Protein AF-A0A8S4FH29-F1 (afdb_monomer)

InterPro domains:
  IPR039841 Integrator complex subunit 14 [PTHR13532] (28-150)
  IPR046471 Integrator complex subunit 14, C-terminal [PF20504] (46-147)

Foldseek 3Di:
DDDDDDDDDDPPDDPDPDPDDDPDDPDPPPDDDDDDDPVNDPQDQPPPDVVSLVVLLVQLVVLLLVPPVNLVVNLVSLLSNLLNCLVVVNLVVLLVSLVVLVVSLVPDPPPDDPLSNQQSPLSSVLSVPCVRSNDNPHGDDGPPPPPPDPPDDD

Radius of gyration: 23.31 Å; Cα contacts (8 Å, |Δi|>4): 100; chains: 1; bounding box: 52×69×66 Å

Mean predicted aligned error: 13.72 Å

Structure (mmCIF, N/CA/C/O backbone):
data_AF-A0A8S4FH29-F1
#
_entry.id   AF-A0A8S4FH29-F1
#
loop_
_atom_site.group_PDB
_atom_site.id
_atom_site.type_symbol
_atom_site.label_atom_id
_atom_site.label_alt_id
_atom_site.label_comp_id
_atom_site.label_asym_id
_atom_site.label_entity_id
_atom_site.label_seq_id
_atom_site.pdbx_PDB_ins_code
_atom_site.Cartn_x
_atom_site.Cartn_y
_atom_site.Cartn_z
_atom_site.occupancy
_atom_site.B_iso_or_equiv
_atom_site.auth_seq_id
_atom_site.auth_comp_id
_atom_site.auth_asym_id
_atom_site.auth_atom_id
_atom_site.pdbx_PDB_model_num
ATOM 1 N N . MET A 1 1 ? 23.437 -31.360 -34.893 1.00 37.12 1 MET A N 1
ATOM 2 C CA . MET A 1 1 ? 24.401 -30.268 -35.132 1.00 37.12 1 MET A CA 1
ATOM 3 C C . MET A 1 1 ? 23.909 -29.049 -34.384 1.00 37.12 1 MET A C 1
ATOM 5 O O . MET A 1 1 ? 22.809 -28.583 -34.635 1.00 37.12 1 MET A O 1
ATOM 9 N N . VAL A 1 2 ? 24.690 -28.645 -33.392 1.00 40.31 2 VAL A N 1
ATOM 10 C CA . VAL A 1 2 ? 24.521 -27.420 -32.612 1.00 40.31 2 VAL A CA 1
ATOM 11 C C . VAL A 1 2 ? 24.747 -26.200 -33.507 1.00 40.31 2 VAL A C 1
ATOM 13 O O . VAL A 1 2 ? 25.685 -26.218 -34.300 1.00 40.31 2 VAL A O 1
ATOM 16 N N . ASN A 1 3 ? 23.960 -25.133 -33.339 1.00 32.44 3 ASN A N 1
ATOM 17 C CA . ASN A 1 3 ? 24.578 -23.815 -33.251 1.00 32.44 3 ASN A CA 1
ATOM 18 C C . ASN A 1 3 ? 23.764 -22.807 -32.428 1.00 32.44 3 ASN A C 1
ATOM 20 O O . ASN A 1 3 ? 22.538 -22.760 -32.458 1.00 32.44 3 ASN A O 1
ATOM 24 N N . THR A 1 4 ? 24.551 -22.043 -31.688 1.00 42.09 4 THR A N 1
ATOM 25 C CA . THR A 1 4 ? 24.318 -21.036 -30.659 1.00 42.09 4 THR A CA 1
ATOM 26 C C . THR A 1 4 ? 23.991 -19.659 -31.246 1.00 42.09 4 THR A C 1
ATOM 28 O O . THR A 1 4 ? 24.496 -19.331 -32.314 1.00 42.09 4 THR A O 1
ATOM 31 N N . ALA A 1 5 ? 23.238 -18.845 -30.491 1.00 41.78 5 ALA A N 1
ATOM 32 C CA . ALA A 1 5 ? 23.439 -17.404 -30.203 1.00 41.78 5 ALA A CA 1
ATOM 33 C C . ALA A 1 5 ? 22.058 -16.751 -29.977 1.00 41.78 5 ALA A C 1
ATOM 35 O O . ALA A 1 5 ? 21.191 -16.817 -30.835 1.00 41.78 5 ALA A O 1
ATOM 36 N N . GLY A 1 6 ? 21.725 -16.170 -28.824 1.00 37.09 6 GLY A N 1
ATOM 37 C CA . GLY A 1 6 ? 22.535 -15.205 -28.081 1.00 37.09 6 GLY A CA 1
ATOM 38 C C . GLY A 1 6 ? 22.183 -13.777 -28.515 1.00 37.09 6 GLY A C 1
ATOM 39 O O . GLY A 1 6 ? 23.064 -13.035 -28.930 1.00 37.09 6 GLY A O 1
ATOM 40 N N . GLY A 1 7 ? 20.895 -13.411 -28.488 1.00 35.19 7 GLY A N 1
ATOM 41 C CA . GLY A 1 7 ? 20.414 -12.068 -28.827 1.00 35.19 7 GLY A CA 1
ATOM 42 C C . GLY A 1 7 ? 20.673 -11.082 -27.690 1.00 35.19 7 GLY A C 1
ATOM 43 O O . GLY A 1 7 ? 19.822 -10.880 -26.826 1.00 35.19 7 GLY A O 1
ATOM 44 N N . LEU A 1 8 ? 21.873 -10.508 -27.683 1.00 44.25 8 LEU A N 1
ATOM 45 C CA . LEU A 1 8 ? 22.267 -9.378 -26.852 1.00 44.25 8 LEU A CA 1
ATOM 46 C C . LEU A 1 8 ? 21.476 -8.140 -27.302 1.00 44.25 8 LEU A C 1
ATOM 48 O O . LEU A 1 8 ? 21.576 -7.719 -28.452 1.00 44.25 8 LEU A O 1
ATOM 52 N N . VAL A 1 9 ? 20.671 -7.572 -26.405 1.00 46.47 9 VAL A N 1
ATOM 53 C CA . VAL A 1 9 ? 19.973 -6.302 -26.639 1.00 46.47 9 VAL A CA 1
ATOM 54 C C . VAL A 1 9 ? 21.027 -5.197 -26.705 1.00 46.47 9 VAL A C 1
ATOM 56 O O . VAL A 1 9 ? 21.672 -4.874 -25.708 1.00 46.47 9 VAL A O 1
ATOM 59 N N . ASP A 1 10 ? 21.250 -4.678 -27.908 1.00 36.97 10 ASP A N 1
ATOM 60 C CA . ASP A 1 10 ? 22.217 -3.629 -28.203 1.00 36.97 10 ASP A CA 1
ATOM 61 C C . ASP A 1 10 ? 21.692 -2.282 -27.671 1.00 36.97 10 ASP A C 1
ATOM 63 O O . ASP A 1 10 ? 20.727 -1.710 -28.178 1.00 36.97 10 ASP A O 1
ATOM 67 N N . CYS A 1 11 ? 22.314 -1.783 -26.601 1.00 45.38 11 CYS A N 1
ATOM 68 C CA . CYS A 1 11 ? 22.055 -0.467 -26.018 1.00 45.38 11 CYS A CA 1
ATOM 69 C C . CYS A 1 11 ? 22.762 0.664 -26.793 1.00 45.38 11 CYS A C 1
ATOM 71 O O . CYS A 1 11 ? 23.285 1.590 -26.169 1.00 45.38 11 CYS A O 1
ATOM 73 N N . ARG A 1 12 ? 22.798 0.645 -28.132 1.00 42.28 12 ARG A N 1
ATOM 74 C CA . ARG A 1 12 ? 23.185 1.823 -28.932 1.00 42.28 12 ARG A CA 1
ATOM 75 C C . ARG A 1 12 ? 22.084 2.880 -28.889 1.00 42.28 12 ARG A C 1
ATOM 77 O O . ARG A 1 12 ? 21.386 3.155 -29.861 1.00 42.28 12 ARG A O 1
ATOM 84 N N . ARG A 1 13 ? 21.953 3.511 -27.724 1.00 45.22 13 ARG A N 1
ATOM 85 C CA . ARG A 1 13 ? 21.312 4.813 -27.586 1.00 45.22 13 ARG A CA 1
ATOM 86 C C . ARG A 1 13 ? 22.252 5.834 -28.224 1.00 45.22 13 ARG A C 1
ATOM 88 O O . ARG A 1 13 ? 23.406 5.946 -27.818 1.00 45.22 13 ARG A O 1
ATOM 95 N N . SER A 1 14 ? 21.755 6.503 -29.259 1.00 42.44 14 SER A N 1
ATOM 96 C CA . SER A 1 14 ? 22.404 7.632 -29.928 1.00 42.44 14 SER A CA 1
ATOM 97 C C . SER A 1 14 ? 23.030 8.597 -28.907 1.00 42.44 14 SER A C 1
ATOM 99 O O . SER A 1 14 ? 22.399 8.844 -27.875 1.00 42.44 14 SER A O 1
ATOM 101 N N . PRO A 1 15 ? 24.228 9.154 -29.151 1.00 46.38 15 PRO A N 1
ATOM 102 C CA . PRO A 1 15 ? 24.750 10.220 -28.311 1.00 46.38 15 PRO A CA 1
ATOM 103 C C . PRO A 1 15 ? 23.876 11.465 -28.508 1.00 46.38 15 PRO A C 1
ATOM 105 O O . PRO A 1 15 ? 23.876 12.067 -29.580 1.00 46.38 15 PRO A O 1
ATOM 108 N N . ASP A 1 16 ? 23.104 11.828 -27.482 1.00 54.81 16 ASP A N 1
ATOM 109 C CA . ASP A 1 16 ? 22.451 13.134 -27.404 1.00 54.81 16 ASP A CA 1
ATOM 110 C C . ASP A 1 16 ? 23.514 14.240 -27.580 1.00 54.81 16 ASP A C 1
ATOM 112 O O . ASP A 1 16 ? 24.581 14.166 -26.954 1.00 54.81 16 ASP A O 1
ATOM 116 N N . PRO A 1 17 ? 23.273 15.263 -28.419 1.00 49.50 17 PRO A N 1
ATOM 117 C CA . PRO A 1 17 ? 24.184 16.390 -28.535 1.00 49.50 17 PRO A CA 1
ATOM 118 C C . PRO A 1 17 ? 24.261 17.113 -27.187 1.00 49.50 17 PRO A C 1
ATOM 120 O O . PRO A 1 17 ? 23.245 17.429 -26.567 1.00 49.50 17 PRO A O 1
ATOM 123 N N . LEU A 1 18 ? 25.493 17.339 -26.726 1.00 54.69 18 LEU A N 1
ATOM 124 C CA . LEU A 1 18 ? 25.803 18.046 -25.484 1.00 54.69 18 LEU A CA 1
ATOM 125 C C . LEU A 1 18 ? 24.996 19.355 -25.379 1.00 54.69 18 LEU A C 1
ATOM 127 O O . LEU A 1 18 ? 24.857 20.057 -26.384 1.00 54.69 18 LEU A O 1
ATOM 131 N N . PRO A 1 19 ? 24.510 19.729 -24.182 1.00 54.69 19 PRO A N 1
ATOM 132 C CA . PRO A 1 19 ? 23.850 21.010 -23.986 1.00 54.69 19 PRO A CA 1
ATOM 133 C C . PRO A 1 19 ? 24.839 22.138 -24.306 1.00 54.69 19 PRO A C 1
ATOM 135 O O . PRO A 1 19 ? 25.832 22.342 -23.608 1.00 54.69 19 PRO A O 1
ATOM 138 N N . GLN A 1 20 ? 24.567 22.836 -25.407 1.00 48.03 20 GLN A N 1
ATOM 139 C CA . GLN A 1 20 ? 25.284 24.015 -25.870 1.00 48.03 20 GLN A CA 1
ATOM 140 C C . GLN A 1 20 ? 25.206 25.092 -24.776 1.00 48.03 20 GLN A C 1
ATOM 142 O O . GLN A 1 20 ? 24.137 25.637 -24.504 1.00 48.03 20 GLN A O 1
ATOM 147 N N . LEU A 1 21 ? 26.330 25.358 -24.106 1.00 48.56 21 LEU A N 1
ATOM 148 C CA . LEU A 1 21 ? 26.450 26.440 -23.131 1.00 48.56 21 LEU A CA 1
ATOM 149 C C . LEU A 1 21 ? 26.284 27.775 -23.871 1.00 48.56 21 LEU A C 1
ATOM 151 O O . LEU A 1 21 ? 27.116 28.135 -24.703 1.00 48.56 21 LEU A O 1
ATOM 155 N N . GLY A 1 22 ? 25.184 28.478 -23.595 1.00 49.69 22 GLY A N 1
ATOM 156 C CA . GLY A 1 22 ? 24.958 29.843 -24.069 1.00 49.69 22 GLY A CA 1
ATOM 157 C C . GLY A 1 22 ? 25.981 30.830 -23.484 1.00 49.69 22 GLY A C 1
ATOM 158 O O . GLY A 1 22 ? 26.612 30.531 -22.466 1.00 49.69 22 GLY A O 1
ATOM 159 N N . PRO A 1 23 ? 26.177 31.999 -24.121 1.00 50.41 23 PRO A N 1
ATOM 160 C CA . PRO A 1 23 ? 27.176 32.976 -23.701 1.00 50.41 23 PRO A CA 1
ATOM 161 C C . PRO A 1 23 ? 26.884 33.495 -22.288 1.00 50.41 23 PRO A C 1
ATOM 163 O O . PRO A 1 23 ? 25.730 33.681 -21.906 1.00 50.41 23 PRO A O 1
ATOM 166 N N . ALA A 1 24 ? 27.961 33.704 -21.527 1.00 47.88 24 ALA A N 1
ATOM 167 C CA . ALA A 1 24 ? 27.970 34.071 -20.116 1.00 47.88 24 ALA A CA 1
ATOM 168 C C . ALA A 1 24 ? 27.041 35.258 -19.805 1.00 47.88 24 ALA A C 1
ATOM 170 O O . ALA A 1 24 ? 27.370 36.416 -20.062 1.00 47.88 24 ALA A O 1
ATOM 171 N N . GLY A 1 25 ? 25.877 34.953 -19.232 1.00 48.31 25 GLY A N 1
ATOM 172 C CA . GLY A 1 25 ? 24.997 35.940 -18.628 1.00 48.31 25 GLY A CA 1
ATOM 173 C C . GLY A 1 25 ? 25.576 36.419 -17.299 1.00 48.31 25 GLY A C 1
ATOM 174 O O . GLY A 1 25 ? 26.040 35.627 -16.482 1.00 48.31 25 GLY A O 1
ATOM 175 N N . THR A 1 26 ? 25.534 37.728 -17.084 1.00 48.25 26 THR A N 1
ATOM 176 C CA . THR A 1 26 ? 25.857 38.431 -15.836 1.00 48.25 26 THR A CA 1
ATOM 177 C C . THR A 1 26 ? 24.809 38.142 -14.752 1.00 48.25 26 THR A C 1
ATOM 179 O O . THR A 1 26 ? 24.054 39.026 -14.348 1.00 48.25 26 THR A O 1
ATOM 182 N N . GLY A 1 27 ? 24.721 36.890 -14.313 1.00 52.75 27 GLY A N 1
ATOM 183 C CA . GLY A 1 27 ? 23.919 36.453 -13.177 1.00 52.75 27 GLY A CA 1
ATOM 184 C C . GLY A 1 27 ? 24.843 35.929 -12.088 1.00 52.75 27 GLY A C 1
ATOM 185 O O . GLY A 1 27 ? 25.804 35.218 -12.366 1.00 52.75 27 GLY A O 1
ATOM 186 N N . THR A 1 28 ? 24.584 36.305 -10.844 1.00 54.06 28 THR A N 1
ATOM 187 C CA . THR A 1 28 ? 25.227 35.766 -9.643 1.00 54.06 28 THR A CA 1
ATOM 188 C C . THR A 1 28 ? 24.892 34.278 -9.473 1.00 54.06 28 THR A C 1
ATOM 190 O O . THR A 1 28 ? 24.093 33.888 -8.623 1.00 54.06 28 THR A O 1
ATOM 193 N N . GLU A 1 29 ? 25.515 33.425 -10.284 1.00 56.22 29 GLU A N 1
ATOM 194 C CA . GLU A 1 29 ? 25.443 31.968 -10.177 1.00 56.22 29 GLU A CA 1
ATOM 195 C C . GLU A 1 29 ? 26.202 31.529 -8.913 1.00 56.22 29 GLU A C 1
ATOM 197 O O . GLU A 1 29 ? 27.408 31.274 -8.917 1.00 56.22 29 GLU A O 1
ATOM 202 N N . THR A 1 30 ? 25.493 31.512 -7.782 1.00 66.12 30 THR A N 1
ATOM 203 C CA . THR A 1 30 ? 26.026 31.059 -6.492 1.00 66.12 30 THR A CA 1
ATOM 204 C C . THR A 1 30 ? 26.225 29.548 -6.537 1.00 66.12 30 THR A C 1
ATOM 206 O O . THR A 1 30 ? 25.275 28.767 -6.467 1.00 66.12 30 THR A O 1
ATOM 209 N N . PHE A 1 31 ? 27.480 29.128 -6.663 1.00 65.56 31 PHE A N 1
ATOM 210 C CA . PHE A 1 31 ? 27.868 27.725 -6.613 1.00 65.56 31 PHE A CA 1
ATOM 211 C C . PHE A 1 31 ? 27.581 27.094 -5.239 1.00 65.56 31 PHE A C 1
ATOM 213 O O . PHE A 1 31 ? 27.709 27.765 -4.213 1.00 65.56 31 PHE A O 1
ATOM 220 N N . PRO A 1 32 ? 27.268 25.782 -5.196 1.00 76.94 32 PRO A N 1
ATOM 221 C CA . PRO A 1 32 ? 27.230 24.848 -6.327 1.00 76.94 32 PRO A CA 1
ATOM 222 C C . PRO A 1 32 ? 25.843 24.701 -6.985 1.00 76.94 32 PRO A C 1
ATOM 224 O O . PRO A 1 32 ? 24.828 24.512 -6.310 1.00 76.94 32 PRO A O 1
ATOM 227 N N . VAL A 1 33 ? 25.830 24.675 -8.325 1.00 73.56 33 VAL A N 1
ATOM 228 C CA . VAL A 1 33 ? 24.651 24.368 -9.155 1.00 73.56 33 VAL A CA 1
ATOM 229 C C . VAL A 1 33 ? 24.172 22.940 -8.861 1.00 73.56 33 VAL A C 1
ATOM 231 O O . VAL A 1 33 ? 24.894 21.961 -9.070 1.00 73.56 33 VAL A O 1
ATOM 234 N N . ARG A 1 34 ? 22.947 22.798 -8.342 1.00 74.44 34 ARG A N 1
ATOM 235 C CA . ARG A 1 34 ? 22.380 21.495 -7.959 1.00 74.44 34 ARG A CA 1
ATOM 236 C C . ARG A 1 34 ? 21.949 20.707 -9.199 1.00 74.44 34 ARG A C 1
ATOM 238 O O . ARG A 1 34 ? 20.947 21.033 -9.824 1.00 74.44 34 ARG A O 1
ATOM 245 N N . ALA A 1 35 ? 22.665 19.629 -9.515 1.00 75.00 35 ALA A N 1
ATOM 246 C CA . ALA A 1 35 ? 22.239 18.664 -10.528 1.00 75.00 35 ALA A CA 1
ATOM 247 C C . ALA A 1 35 ? 21.175 17.696 -9.972 1.00 75.00 35 ALA A C 1
ATOM 249 O O . ALA A 1 35 ? 21.340 17.133 -8.884 1.00 75.00 35 ALA A O 1
ATOM 250 N N . THR A 1 36 ? 20.113 17.445 -10.744 1.00 70.25 36 THR A N 1
ATOM 251 C CA . THR A 1 36 ? 19.131 16.388 -10.448 1.00 70.25 36 THR A CA 1
ATOM 252 C C . THR A 1 36 ? 19.785 15.022 -10.627 1.00 70.25 36 THR A C 1
ATOM 254 O O . THR A 1 36 ? 20.284 14.696 -11.702 1.00 70.25 36 THR A O 1
ATOM 257 N N . ARG A 1 37 ? 19.793 14.211 -9.565 1.00 76.56 37 ARG A N 1
ATOM 258 C CA . ARG A 1 37 ? 20.324 12.841 -9.580 1.00 76.56 37 ARG A CA 1
ATOM 259 C C . ARG A 1 37 ? 19.273 11.885 -9.039 1.00 76.56 37 ARG A C 1
ATOM 261 O O . ARG A 1 37 ? 18.489 12.262 -8.171 1.00 76.56 37 ARG A O 1
ATOM 268 N N . SER A 1 38 ? 19.304 10.630 -9.475 1.00 66.25 38 SER A N 1
ATOM 269 C CA . SER A 1 38 ? 18.355 9.605 -9.017 1.00 66.25 38 SER A CA 1
ATOM 270 C C . SER A 1 38 ? 18.419 9.344 -7.506 1.00 66.25 38 SER A C 1
ATOM 272 O O . SER A 1 38 ? 17.408 8.985 -6.918 1.00 66.25 38 SER A O 1
ATOM 274 N N . TYR A 1 39 ? 19.569 9.574 -6.860 1.00 61.78 39 TYR A N 1
ATOM 275 C CA . TYR A 1 39 ? 19.697 9.504 -5.396 1.00 61.78 39 TYR A CA 1
ATOM 276 C C . TYR A 1 39 ? 19.164 10.757 -4.676 1.00 61.78 39 TYR A C 1
ATOM 278 O O . TYR A 1 39 ? 18.849 10.695 -3.492 1.00 61.78 39 TYR A O 1
ATOM 286 N N . SER A 1 40 ? 19.055 11.888 -5.380 1.00 65.19 40 SER A N 1
ATOM 287 C CA . SER A 1 40 ? 18.475 13.142 -4.879 1.00 65.19 40 SER A CA 1
ATOM 288 C C . SER A 1 40 ? 16.954 13.179 -5.067 1.00 65.19 40 SER A C 1
ATOM 290 O O . SER A 1 40 ? 16.255 13.931 -4.393 1.00 65.19 40 SER A O 1
ATOM 292 N N . GLY A 1 41 ? 16.437 12.381 -6.008 1.00 60.34 41 GLY A N 1
ATOM 293 C CA . GLY A 1 41 ? 15.019 12.261 -6.320 1.00 60.34 41 GLY A CA 1
ATOM 294 C C . GLY A 1 41 ? 14.348 11.187 -5.470 1.00 60.34 41 GLY A C 1
ATOM 295 O O . GLY A 1 41 ? 14.348 10.014 -5.830 1.00 60.34 41 GLY A O 1
ATOM 296 N N . GLY A 1 42 ? 13.710 11.584 -4.368 1.00 56.28 42 GLY A N 1
ATOM 297 C CA . GLY A 1 42 ? 13.002 10.690 -3.435 1.00 56.28 42 GLY A CA 1
ATOM 298 C C . GLY A 1 42 ? 11.725 10.014 -3.971 1.00 56.28 42 GLY A C 1
ATOM 299 O O . GLY A 1 42 ? 10.823 9.720 -3.189 1.00 56.28 42 GLY A O 1
ATOM 300 N N . GLY A 1 43 ? 11.607 9.798 -5.285 1.00 62.03 43 GLY A N 1
ATOM 301 C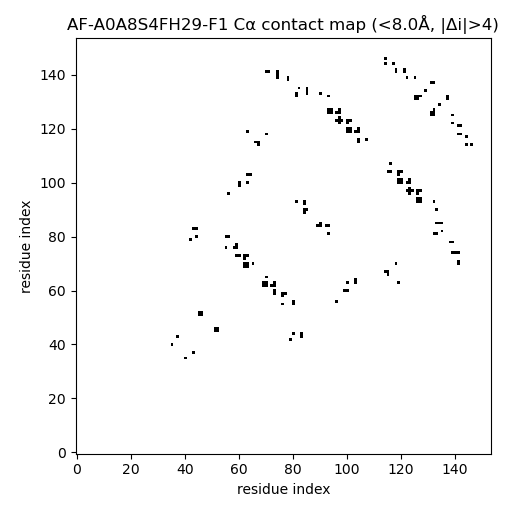 CA . GLY A 1 43 ? 10.365 9.385 -5.951 1.00 62.03 43 GLY A CA 1
ATOM 302 C C . GLY A 1 43 ? 10.422 8.081 -6.752 1.00 62.03 43 GLY A C 1
ATOM 303 O O . GLY A 1 43 ? 9.370 7.584 -7.137 1.00 62.03 43 GLY A O 1
ATOM 304 N N . GLY A 1 44 ? 11.605 7.511 -7.002 1.00 64.81 44 GLY A N 1
ATOM 305 C CA . GLY A 1 44 ? 11.734 6.274 -7.781 1.00 64.81 44 GLY A CA 1
ATOM 306 C C . GLY A 1 44 ? 11.424 5.017 -6.962 1.00 64.81 44 GLY A C 1
ATOM 307 O O . GLY A 1 44 ? 11.817 4.913 -5.798 1.00 64.81 44 GLY A O 1
ATOM 308 N N . ALA A 1 45 ? 10.740 4.050 -7.570 1.00 74.75 45 ALA A N 1
ATOM 309 C CA . ALA A 1 45 ? 10.599 2.695 -7.046 1.00 74.75 45 ALA 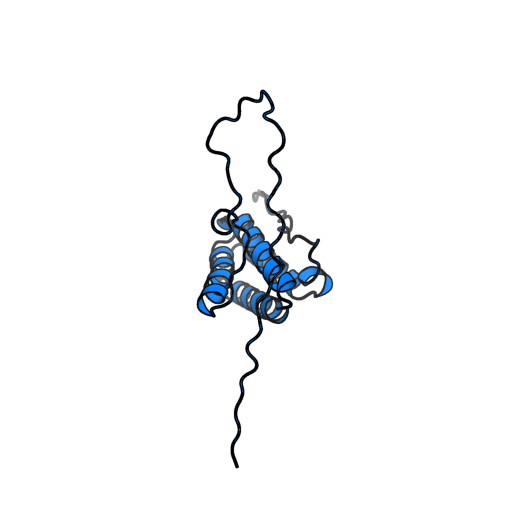A CA 1
ATOM 310 C C . ALA A 1 45 ? 11.529 1.760 -7.826 1.00 74.75 45 ALA A C 1
ATOM 312 O O . ALA A 1 45 ? 11.313 1.499 -9.006 1.00 74.75 45 ALA A O 1
ATOM 313 N N . ALA A 1 46 ? 12.590 1.278 -7.180 1.00 83.69 46 ALA A N 1
ATOM 314 C CA . ALA A 1 46 ? 13.544 0.348 -7.780 1.00 83.69 46 ALA A CA 1
ATOM 315 C C . ALA A 1 46 ? 13.223 -1.090 -7.343 1.00 83.69 46 ALA A C 1
ATOM 317 O O . ALA A 1 46 ? 13.919 -1.675 -6.516 1.00 83.69 46 ALA A O 1
ATOM 318 N N . TRP A 1 47 ? 12.145 -1.664 -7.880 1.00 92.12 47 TRP A N 1
ATOM 319 C CA . TRP A 1 47 ? 11.676 -3.016 -7.536 1.00 92.12 47 TRP A CA 1
ATOM 320 C C . TRP A 1 47 ? 12.329 -4.121 -8.379 1.00 92.12 47 TRP A C 1
ATOM 322 O O . TRP A 1 47 ? 11.722 -5.150 -8.651 1.00 92.12 47 TRP A O 1
ATOM 332 N N . SER A 1 48 ? 13.589 -3.931 -8.780 1.00 89.00 48 SER A N 1
ATOM 333 C CA . SER A 1 48 ? 14.355 -4.949 -9.514 1.00 89.00 48 SER A CA 1
ATOM 334 C C . SER A 1 48 ? 14.734 -6.153 -8.648 1.00 89.00 48 SER A C 1
ATOM 336 O O . SER A 1 48 ? 15.058 -7.214 -9.174 1.00 89.00 48 SER A O 1
ATOM 338 N N . ARG A 1 49 ? 14.701 -6.003 -7.316 1.00 91.69 49 ARG A N 1
ATOM 339 C CA . ARG A 1 49 ? 14.934 -7.084 -6.352 1.00 91.69 49 ARG A CA 1
ATOM 340 C C . ARG A 1 49 ? 13.710 -7.282 -5.453 1.00 91.69 49 ARG A C 1
ATOM 342 O O . ARG A 1 49 ? 13.174 -6.280 -4.970 1.00 91.69 49 ARG A O 1
ATOM 349 N N . PRO A 1 50 ? 13.346 -8.533 -5.104 1.00 92.19 50 PRO A N 1
ATOM 350 C CA . PRO A 1 50 ? 12.204 -8.814 -4.227 1.00 92.19 50 PRO A CA 1
ATOM 351 C C . PRO A 1 50 ? 12.259 -8.063 -2.891 1.00 92.19 50 PRO A C 1
ATOM 353 O O . PRO A 1 50 ? 11.255 -7.535 -2.426 1.00 92.19 50 PRO A O 1
ATOM 356 N N . HIS A 1 51 ? 13.450 -7.943 -2.296 1.00 92.31 51 HIS A N 1
ATOM 357 C CA . HIS A 1 51 ? 13.623 -7.260 -1.014 1.00 92.31 51 HIS A CA 1
ATOM 358 C C . HIS A 1 51 ? 13.231 -5.773 -1.056 1.00 92.31 51 HIS A C 1
ATOM 360 O O . HIS A 1 51 ? 12.680 -5.263 -0.085 1.00 92.31 51 HIS A O 1
ATOM 366 N N . ALA A 1 52 ? 13.465 -5.081 -2.176 1.00 92.56 52 ALA A N 1
ATOM 367 C CA . ALA A 1 52 ? 13.116 -3.666 -2.314 1.00 92.56 52 ALA A CA 1
ATOM 368 C C . ALA A 1 52 ? 11.594 -3.463 -2.344 1.00 92.56 52 ALA A C 1
ATOM 370 O O . ALA A 1 52 ? 11.072 -2.584 -1.659 1.00 92.56 52 ALA A O 1
ATOM 371 N N . LEU A 1 53 ? 10.883 -4.323 -3.079 1.00 94.19 53 LEU A N 1
ATOM 372 C CA . LEU A 1 53 ? 9.421 -4.339 -3.095 1.00 94.19 53 LEU A CA 1
ATOM 373 C C . LEU A 1 53 ? 8.857 -4.631 -1.699 1.00 94.19 53 LEU A C 1
ATOM 375 O O . LEU A 1 53 ? 7.992 -3.906 -1.208 1.00 94.19 53 LEU A O 1
ATOM 379 N N . LEU A 1 54 ? 9.381 -5.667 -1.037 1.00 94.69 54 LEU A N 1
ATOM 380 C CA . LEU A 1 54 ? 8.961 -6.028 0.315 1.00 94.69 54 LEU A CA 1
ATOM 381 C C . LEU A 1 54 ? 9.203 -4.882 1.301 1.00 94.69 54 LEU A C 1
ATOM 383 O O . LEU A 1 54 ? 8.342 -4.617 2.132 1.00 94.69 54 LEU A O 1
ATOM 387 N N . ALA A 1 55 ? 10.323 -4.164 1.203 1.00 94.88 55 ALA A N 1
ATOM 388 C CA . ALA A 1 55 ? 10.613 -3.029 2.074 1.00 94.88 55 ALA A CA 1
ATOM 389 C C . ALA A 1 55 ? 9.573 -1.901 1.944 1.00 94.88 55 ALA A C 1
ATOM 391 O O . ALA A 1 55 ? 9.150 -1.358 2.971 1.00 94.88 55 ALA A O 1
ATOM 392 N N . ASP A 1 56 ? 9.139 -1.590 0.718 1.00 94.69 56 ASP A N 1
ATOM 393 C CA . ASP A 1 56 ? 8.110 -0.582 0.435 1.00 94.69 56 ASP A CA 1
ATOM 394 C C . ASP A 1 56 ? 6.724 -1.026 0.938 1.00 94.69 56 ASP A C 1
ATOM 396 O O . ASP A 1 56 ? 6.060 -0.271 1.653 1.00 94.69 56 ASP A O 1
ATOM 400 N N . VAL A 1 57 ? 6.309 -2.271 0.667 1.00 96.12 57 VAL A N 1
ATOM 401 C CA . VAL A 1 57 ? 5.045 -2.832 1.191 1.00 96.12 57 VAL A CA 1
ATOM 402 C C . VAL A 1 57 ? 5.044 -2.830 2.719 1.00 96.12 57 VAL A C 1
ATOM 404 O O . VAL A 1 57 ? 4.100 -2.369 3.360 1.00 96.12 57 VAL A O 1
ATOM 407 N N . GLN A 1 58 ? 6.139 -3.282 3.329 1.00 95.44 58 GLN A N 1
ATOM 408 C CA . GLN A 1 58 ? 6.285 -3.286 4.780 1.00 95.44 58 GLN A CA 1
ATOM 409 C C . GLN A 1 58 ? 6.280 -1.872 5.359 1.00 95.44 58 GLN A C 1
ATOM 411 O O . GLN A 1 58 ? 5.832 -1.673 6.483 1.00 95.44 58 GLN A O 1
ATOM 416 N N . LYS A 1 59 ? 6.746 -0.862 4.619 1.00 95.25 59 LYS A N 1
ATOM 417 C CA . LYS A 1 59 ? 6.679 0.534 5.064 1.00 95.25 59 LYS A CA 1
ATOM 418 C C . LYS A 1 59 ? 5.236 1.016 5.184 1.00 95.25 59 LYS A C 1
ATOM 420 O O . LYS A 1 59 ? 4.902 1.622 6.199 1.00 95.25 59 LYS A O 1
ATOM 425 N N . VAL A 1 60 ? 4.385 0.679 4.216 1.00 96.00 60 VAL A N 1
ATOM 426 C CA . VAL A 1 60 ? 2.939 0.942 4.277 1.00 96.00 60 VAL A CA 1
ATOM 427 C C . VAL A 1 60 ? 2.318 0.240 5.489 1.00 96.00 60 VAL A C 1
ATOM 429 O O . VAL A 1 60 ? 1.700 0.900 6.323 1.00 96.00 60 VAL A O 1
ATOM 432 N N . LEU A 1 61 ? 2.560 -1.065 5.657 1.00 94.94 61 LEU A N 1
ATOM 433 C CA . LEU A 1 61 ? 1.980 -1.844 6.762 1.00 94.94 61 LEU A CA 1
ATOM 434 C C . LEU A 1 61 ? 2.474 -1.388 8.146 1.00 94.94 61 LEU A C 1
ATOM 436 O O . LEU A 1 61 ? 1.708 -1.342 9.105 1.00 94.94 61 LEU A O 1
ATOM 440 N N . ARG A 1 62 ? 3.735 -0.956 8.265 1.00 94.06 62 ARG A N 1
ATOM 441 C CA . ARG A 1 62 ? 4.256 -0.361 9.507 1.00 94.06 62 ARG A CA 1
ATOM 442 C C . ARG A 1 62 ? 3.518 0.917 9.897 1.00 94.06 62 ARG A C 1
ATOM 444 O O . ARG A 1 62 ? 3.370 1.175 11.089 1.00 94.06 62 ARG A O 1
ATOM 451 N N . HIS A 1 63 ? 3.105 1.734 8.928 1.00 93.81 63 HIS A N 1
ATOM 452 C CA . HIS A 1 63 ? 2.317 2.936 9.202 1.00 93.81 63 HIS A CA 1
ATOM 453 C C . HIS A 1 63 ? 0.853 2.607 9.502 1.00 93.81 63 HIS A C 1
ATOM 455 O O . HIS A 1 63 ? 0.288 3.231 10.394 1.00 93.81 63 HIS A O 1
ATOM 461 N N . ALA A 1 64 ? 0.287 1.593 8.842 1.00 92.62 64 ALA A N 1
ATOM 462 C CA . ALA A 1 64 ? -1.057 1.082 9.114 1.00 92.62 64 ALA A CA 1
ATOM 463 C C . ALA A 1 64 ? -1.232 0.658 10.585 1.00 92.62 64 ALA A C 1
ATOM 465 O O . ALA A 1 64 ? -2.210 1.024 11.226 1.00 92.62 64 ALA A O 1
ATOM 466 N N . ARG A 1 65 ? -0.229 -0.013 11.163 1.00 89.62 65 ARG A N 1
ATOM 467 C CA . ARG A 1 65 ? -0.236 -0.439 12.578 1.00 89.62 65 ARG A CA 1
ATOM 468 C C . ARG A 1 65 ? -0.077 0.691 13.596 1.00 89.62 65 ARG A C 1
ATOM 470 O O . ARG A 1 65 ? -0.246 0.462 14.785 1.00 89.62 65 ARG A O 1
ATOM 477 N N . LYS A 1 66 ? 0.309 1.889 13.149 1.00 87.50 66 LYS A N 1
ATOM 478 C CA . LYS A 1 66 ? 0.539 3.074 13.995 1.00 87.50 66 LYS A CA 1
ATOM 479 C C . LYS A 1 66 ? -0.550 4.131 13.803 1.00 87.50 66 LYS A C 1
ATOM 481 O O . LYS A 1 66 ? -0.295 5.319 13.992 1.00 87.50 66 LYS A O 1
ATOM 486 N N . LEU A 1 67 ? -1.726 3.730 13.333 1.00 84.56 67 LEU A N 1
ATOM 487 C CA . LEU A 1 67 ? -2.889 4.608 13.286 1.00 84.56 67 LEU A CA 1
ATOM 488 C C . LEU A 1 67 ? -3.447 4.809 14.706 1.00 84.56 67 LEU A C 1
ATOM 490 O O . LEU A 1 67 ? -3.432 3.858 15.489 1.00 84.56 67 LEU A O 1
ATOM 494 N N . PRO A 1 68 ? -3.951 6.010 15.043 1.00 81.94 68 PRO A N 1
ATOM 495 C CA . PRO A 1 68 ? -4.131 7.187 14.177 1.00 81.94 68 PRO A CA 1
ATOM 496 C C . PRO A 1 68 ? -2.888 8.096 14.022 1.00 81.94 68 PRO A C 1
ATOM 498 O O . PRO A 1 68 ? -2.867 8.953 13.140 1.00 81.94 68 PRO A O 1
ATOM 501 N N . ASP A 1 69 ? -1.811 7.898 14.790 1.00 84.44 69 ASP A N 1
ATOM 502 C CA . ASP A 1 69 ? -0.647 8.811 14.822 1.00 84.44 69 ASP A CA 1
ATOM 503 C C . ASP A 1 69 ? 0.037 9.016 13.460 1.00 84.44 69 ASP A C 1
ATOM 505 O O . ASP A 1 69 ? 0.658 10.049 13.183 1.00 84.44 69 ASP A O 1
ATOM 509 N N . LYS A 1 70 ? -0.002 7.988 12.605 1.00 88.81 70 LYS A N 1
ATOM 510 C CA . LYS A 1 70 ? 0.700 7.960 11.315 1.00 88.81 70 LYS A CA 1
ATOM 511 C C . LYS A 1 70 ? -0.222 7.966 10.098 1.00 88.81 70 LYS A C 1
ATOM 513 O O . LYS A 1 70 ? 0.271 7.694 9.004 1.00 88.81 70 LYS A O 1
ATOM 518 N N . THR A 1 71 ? -1.483 8.385 10.232 1.00 89.88 71 THR A N 1
ATOM 519 C CA . THR A 1 71 ? -2.425 8.554 9.105 1.00 89.88 71 THR A CA 1
ATOM 520 C C . THR A 1 71 ? -1.809 9.274 7.894 1.00 89.88 71 THR A C 1
ATOM 522 O O . THR A 1 71 ? -1.770 8.680 6.815 1.00 89.88 71 THR A O 1
ATOM 525 N N . PRO A 1 72 ? -1.207 10.478 8.010 1.00 91.31 72 PRO A N 1
ATOM 526 C CA . PRO A 1 72 ? -0.641 11.162 6.840 1.00 91.31 72 PRO A CA 1
ATOM 527 C C . PRO A 1 72 ? 0.536 10.405 6.203 1.00 91.31 72 PRO A C 1
ATOM 529 O O . PRO A 1 72 ? 0.743 10.474 4.991 1.00 91.31 72 PRO A O 1
ATOM 532 N N . HIS A 1 73 ? 1.301 9.651 6.998 1.00 92.75 73 HIS A N 1
ATOM 533 C CA . HIS A 1 73 ? 2.430 8.863 6.498 1.00 92.75 73 HIS A CA 1
ATOM 534 C C . HIS A 1 73 ? 1.950 7.618 5.751 1.00 92.75 73 HIS A C 1
ATOM 536 O O . HIS A 1 73 ? 2.510 7.294 4.706 1.00 92.75 73 HIS A O 1
ATOM 542 N N . LEU A 1 74 ? 0.891 6.965 6.245 1.00 93.75 74 LEU A N 1
ATOM 543 C CA . LEU A 1 74 ? 0.252 5.843 5.564 1.00 93.75 74 LEU A CA 1
ATOM 544 C C . LEU A 1 74 ? -0.182 6.253 4.156 1.00 93.75 74 LEU A C 1
ATOM 546 O O . LEU A 1 74 ? 0.276 5.651 3.190 1.00 93.75 74 LEU A O 1
ATOM 550 N N . TYR A 1 75 ? -0.991 7.309 4.025 1.00 94.25 75 TYR A N 1
ATOM 551 C CA . TYR A 1 75 ? -1.483 7.754 2.717 1.00 94.25 75 TYR A CA 1
ATOM 552 C C . TYR A 1 75 ? -0.354 8.232 1.805 1.00 94.25 75 TYR A C 1
ATOM 554 O O . TYR A 1 75 ? -0.377 7.949 0.608 1.00 94.25 75 TYR A O 1
ATOM 562 N N . LYS A 1 76 ? 0.672 8.904 2.337 1.00 93.62 76 LYS A N 1
ATOM 563 C CA . LYS A 1 76 ? 1.839 9.308 1.542 1.00 93.62 76 LYS A CA 1
ATOM 564 C C . LYS A 1 76 ? 2.561 8.103 0.933 1.00 93.62 76 LYS A C 1
ATOM 566 O O . LYS A 1 76 ? 2.813 8.087 -0.272 1.00 93.62 76 LYS A O 1
ATOM 571 N N . GLU A 1 77 ? 2.880 7.095 1.741 1.00 94.81 77 GLU A N 1
ATOM 572 C CA . GLU A 1 77 ? 3.578 5.894 1.267 1.00 94.81 77 GLU A CA 1
ATOM 573 C C . GLU A 1 77 ? 2.680 5.015 0.389 1.00 94.81 77 GLU A C 1
ATOM 575 O O . GLU A 1 77 ? 3.149 4.482 -0.614 1.00 94.81 77 GLU A O 1
ATOM 580 N N . LEU A 1 78 ? 1.383 4.936 0.695 1.00 95.00 78 LEU A N 1
ATOM 581 C CA . LEU A 1 78 ? 0.392 4.224 -0.108 1.00 95.00 78 LEU A CA 1
ATOM 582 C C . LEU A 1 78 ? 0.264 4.832 -1.508 1.00 95.00 78 LEU A C 1
ATOM 584 O O . LEU A 1 78 ? 0.332 4.112 -2.498 1.00 95.00 78 LEU A O 1
ATOM 588 N N . ASN A 1 79 ? 0.146 6.159 -1.615 1.00 94.88 79 ASN A N 1
ATOM 589 C CA . ASN A 1 79 ? 0.100 6.851 -2.905 1.00 94.88 79 ASN A CA 1
ATOM 590 C C . ASN A 1 79 ? 1.420 6.716 -3.677 1.00 94.88 79 ASN A C 1
ATOM 592 O O . ASN A 1 79 ? 1.395 6.557 -4.899 1.00 94.88 79 ASN A O 1
ATOM 596 N N . ARG A 1 80 ? 2.573 6.747 -2.990 1.00 93.75 80 ARG A N 1
ATOM 597 C CA . ARG A 1 80 ? 3.880 6.493 -3.618 1.00 93.75 80 ARG A CA 1
ATOM 598 C C . ARG A 1 80 ? 3.935 5.083 -4.210 1.00 93.75 80 ARG A C 1
ATOM 600 O O . ARG A 1 80 ? 4.281 4.939 -5.381 1.00 93.75 80 ARG A O 1
ATOM 607 N N . LEU A 1 81 ? 3.561 4.071 -3.426 1.00 94.81 81 LEU A N 1
ATOM 608 C CA . LEU A 1 81 ? 3.503 2.677 -3.867 1.00 94.81 81 LEU A CA 1
ATOM 609 C C . LEU A 1 81 ? 2.516 2.510 -5.029 1.00 94.81 81 LEU A C 1
ATOM 611 O O . LEU A 1 81 ? 2.854 1.869 -6.020 1.00 94.81 81 LEU A O 1
ATOM 615 N N . ARG A 1 82 ? 1.343 3.152 -4.962 1.00 95.38 82 ARG A N 1
ATOM 616 C CA . ARG A 1 82 ? 0.327 3.114 -6.023 1.00 95.38 82 ARG A CA 1
ATOM 617 C C . ARG A 1 82 ? 0.855 3.658 -7.345 1.00 95.38 82 ARG A C 1
ATOM 619 O O . ARG A 1 82 ? 0.786 2.979 -8.363 1.00 95.38 82 ARG A O 1
ATOM 626 N N . ARG A 1 83 ? 1.444 4.855 -7.331 1.00 93.38 83 ARG A N 1
ATOM 627 C CA . ARG A 1 83 ? 2.007 5.487 -8.536 1.00 93.38 83 ARG A CA 1
ATOM 628 C C . ARG A 1 83 ? 3.131 4.655 -9.149 1.00 93.38 83 ARG A C 1
ATOM 630 O O . ARG A 1 83 ? 3.207 4.555 -10.372 1.00 93.38 83 ARG A O 1
ATOM 637 N N . ALA A 1 84 ? 3.970 4.042 -8.317 1.00 93.44 84 ALA A N 1
ATOM 638 C CA . ALA A 1 84 ? 5.005 3.120 -8.768 1.00 93.44 84 ALA A CA 1
ATOM 639 C C . ALA A 1 84 ? 4.412 1.866 -9.429 1.00 93.44 84 ALA A C 1
ATOM 641 O O . ALA A 1 84 ? 4.815 1.517 -10.535 1.00 93.44 84 ALA A O 1
ATOM 642 N N . ALA A 1 85 ? 3.415 1.241 -8.797 1.00 94.06 85 ALA A N 1
ATOM 643 C CA . ALA A 1 85 ? 2.739 0.063 -9.332 1.00 94.06 85 ALA A CA 1
ATOM 644 C C . ALA A 1 85 ? 2.069 0.346 -10.684 1.00 94.06 8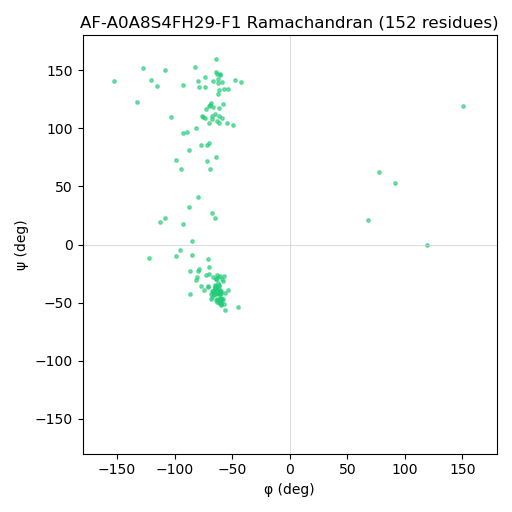5 ALA A C 1
ATOM 646 O O . ALA A 1 85 ? 2.277 -0.414 -11.625 1.00 94.06 85 ALA A O 1
ATOM 647 N N . ILE A 1 86 ? 1.347 1.469 -10.811 1.00 93.69 86 ILE A N 1
ATOM 648 C CA . ILE A 1 86 ? 0.724 1.898 -12.076 1.00 93.69 86 ILE A CA 1
ATOM 649 C C . ILE A 1 86 ? 1.787 2.098 -13.160 1.00 93.69 86 ILE A C 1
ATOM 651 O O . ILE A 1 86 ? 1.641 1.589 -14.266 1.00 93.69 86 ILE A O 1
ATOM 655 N N . SER A 1 87 ? 2.879 2.797 -12.837 1.00 91.44 87 SER A N 1
ATOM 656 C CA . SER A 1 87 ? 3.951 3.091 -13.802 1.00 91.44 87 SER A CA 1
ATOM 657 C C . SER A 1 87 ? 4.647 1.830 -14.325 1.00 91.44 87 SER A C 1
ATOM 659 O O . SER A 1 87 ? 5.185 1.841 -15.428 1.00 91.44 87 SER A O 1
ATOM 661 N N . LEU A 1 88 ? 4.643 0.751 -13.537 1.00 91.50 88 LEU A N 1
ATOM 662 C CA . LEU A 1 88 ? 5.215 -0.549 -13.891 1.00 91.50 88 LEU A CA 1
ATOM 663 C C . LEU A 1 88 ? 4.179 -1.534 -14.464 1.00 91.50 88 LEU A C 1
ATOM 665 O O . LEU A 1 88 ? 4.555 -2.638 -14.843 1.00 91.50 88 LEU A O 1
ATOM 669 N N . GLY A 1 89 ? 2.890 -1.176 -14.496 1.00 92.56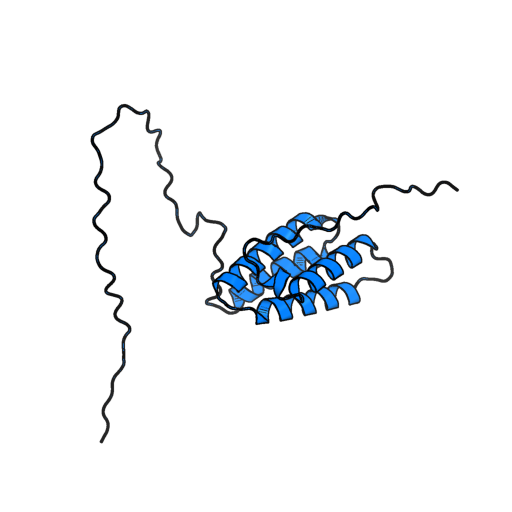 89 GLY A N 1
ATOM 670 C CA . GLY A 1 89 ? 1.807 -2.088 -14.880 1.00 92.56 89 GLY A CA 1
ATOM 671 C C . GLY A 1 89 ? 1.561 -3.227 -13.880 1.00 92.56 89 GLY A C 1
ATOM 672 O O . GLY A 1 89 ? 0.997 -4.254 -14.245 1.00 92.56 89 GLY A O 1
ATOM 673 N N . PHE A 1 90 ? 1.982 -3.077 -12.620 1.00 93.06 90 PHE A N 1
ATOM 674 C CA . PHE A 1 90 ? 1.908 -4.125 -11.600 1.00 93.06 90 PHE A CA 1
ATOM 675 C C . PHE A 1 90 ? 0.637 -4.006 -10.739 1.00 93.06 90 PHE A C 1
ATOM 677 O O . PHE A 1 90 ? 0.703 -3.741 -9.539 1.00 93.06 90 PHE A O 1
ATOM 684 N N . SER A 1 91 ? -0.537 -4.184 -11.349 1.00 93.38 91 SER A N 1
ATOM 685 C CA . SER A 1 91 ? -1.843 -4.038 -10.679 1.00 93.38 91 SER A CA 1
ATOM 686 C C . SER A 1 91 ? -2.085 -5.062 -9.566 1.00 93.38 91 SER A C 1
ATOM 688 O O . SER A 1 91 ? -2.628 -4.706 -8.523 1.00 93.38 91 SER A O 1
ATOM 690 N N . GLU A 1 92 ? -1.626 -6.304 -9.740 1.00 94.12 92 GLU A N 1
ATOM 691 C CA . GLU A 1 92 ? -1.798 -7.390 -8.758 1.00 94.12 92 GLU A CA 1
ATOM 692 C C . GLU A 1 92 ? -1.192 -7.060 -7.388 1.00 94.12 92 GLU A C 1
ATOM 694 O O . GLU A 1 92 ? -1.707 -7.478 -6.347 1.00 94.12 92 GLU A O 1
ATOM 699 N N . LEU A 1 93 ? -0.129 -6.248 -7.363 1.00 95.00 93 LEU A N 1
ATOM 700 C CA . LEU A 1 93 ? 0.445 -5.743 -6.121 1.00 95.00 93 LEU A CA 1
ATOM 701 C C . LEU A 1 93 ? -0.580 -4.933 -5.319 1.00 95.00 93 LEU A C 1
ATOM 703 O O . LEU A 1 93 ? -0.651 -5.082 -4.102 1.00 95.00 93 LEU A O 1
ATOM 707 N N . LEU A 1 94 ? -1.373 -4.088 -5.982 1.00 95.50 94 LEU A N 1
ATOM 708 C CA . LEU A 1 94 ? -2.378 -3.253 -5.322 1.00 95.50 94 LEU A CA 1
ATOM 709 C C . LEU A 1 94 ? -3.492 -4.108 -4.723 1.00 95.50 94 LEU A C 1
ATOM 711 O O . LEU A 1 94 ? -3.868 -3.880 -3.574 1.00 95.50 94 LEU A O 1
ATOM 715 N N . THR A 1 95 ? -3.924 -5.151 -5.435 1.00 95.00 95 THR A N 1
ATOM 716 C CA . THR A 1 95 ? -4.863 -6.157 -4.920 1.00 95.00 95 THR A CA 1
ATOM 717 C C . THR A 1 95 ? -4.313 -6.831 -3.660 1.00 95.00 95 THR A C 1
ATOM 719 O O . THR A 1 95 ? -4.996 -6.913 -2.637 1.00 95.00 95 THR A O 1
ATOM 722 N N . CYS A 1 96 ? -3.045 -7.255 -3.690 1.00 96.25 96 CYS A N 1
ATOM 723 C CA . CYS A 1 96 ? -2.392 -7.910 -2.555 1.00 96.25 96 CYS A CA 1
ATOM 724 C C . CYS A 1 96 ? -2.230 -6.975 -1.346 1.00 96.25 96 CYS A C 1
ATOM 726 O O . CYS A 1 96 ? -2.430 -7.397 -0.205 1.00 96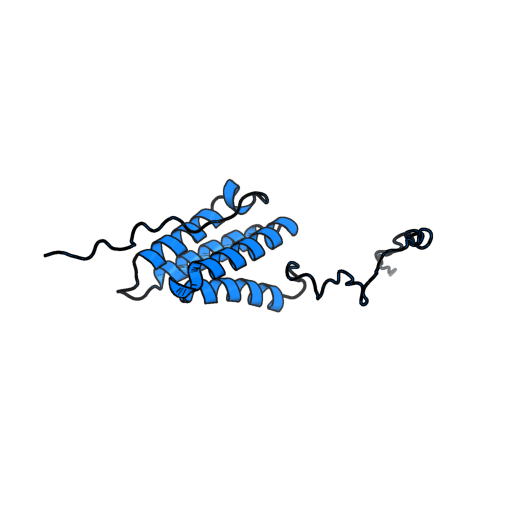.25 96 CYS A O 1
ATOM 728 N N . VAL A 1 97 ? -1.871 -5.708 -1.578 1.00 96.69 97 VAL A N 1
ATOM 729 C CA . VAL A 1 97 ? -1.743 -4.694 -0.520 1.00 96.69 97 VAL A CA 1
ATOM 730 C C . VAL A 1 97 ? -3.112 -4.356 0.073 1.00 96.69 97 VAL A C 1
ATOM 732 O O . VAL A 1 97 ? -3.220 -4.266 1.293 1.00 96.69 97 VAL A O 1
ATOM 735 N N . GLY A 1 98 ? -4.161 -4.248 -0.748 1.00 95.88 98 GLY A N 1
ATOM 736 C CA . GLY A 1 98 ? -5.538 -4.066 -0.282 1.00 95.88 98 GLY A CA 1
ATOM 737 C C . GLY A 1 98 ? -5.968 -5.187 0.667 1.00 95.88 98 GLY A C 1
ATOM 738 O O . GLY A 1 98 ? -6.346 -4.917 1.803 1.00 95.88 98 GLY A O 1
ATOM 739 N N . ALA A 1 99 ? -5.782 -6.447 0.263 1.00 96.25 99 ALA A N 1
ATOM 740 C CA . ALA A 1 99 ? -6.078 -7.607 1.109 1.00 96.25 99 ALA A CA 1
ATOM 741 C C . ALA A 1 99 ? -5.228 -7.650 2.396 1.00 96.25 99 ALA A C 1
ATOM 743 O O . ALA A 1 99 ? -5.684 -8.110 3.444 1.00 96.25 99 ALA A O 1
ATOM 744 N N . ALA A 1 100 ? -3.980 -7.174 2.350 1.00 95.88 100 ALA A N 1
ATOM 745 C CA . ALA A 1 100 ? -3.152 -7.064 3.547 1.00 95.88 100 ALA A CA 1
ATOM 746 C C . ALA A 1 100 ? -3.702 -6.019 4.531 1.00 95.88 100 ALA A C 1
ATOM 748 O O . ALA A 1 100 ? -3.741 -6.297 5.725 1.00 95.88 100 ALA A O 1
ATOM 749 N N . LEU A 1 101 ? -4.170 -4.864 4.047 1.00 95.19 101 LEU A N 1
ATOM 750 C CA . LEU A 1 101 ? -4.790 -3.832 4.886 1.00 95.19 101 LEU A CA 1
ATOM 751 C C . LEU A 1 101 ? -6.104 -4.309 5.524 1.00 95.19 101 LEU A C 1
ATOM 753 O O . LEU A 1 101 ? -6.360 -3.991 6.683 1.00 95.19 101 LEU A O 1
ATOM 757 N N . GLU A 1 102 ? -6.900 -5.119 4.821 1.00 94.56 102 GLU A N 1
ATOM 758 C CA . GLU A 1 102 ? -8.104 -5.746 5.393 1.00 94.56 102 GLU A CA 1
ATOM 759 C C . GLU A 1 102 ? -7.765 -6.676 6.556 1.00 94.56 102 GLU A C 1
ATOM 761 O O . GLU A 1 102 ? -8.414 -6.632 7.601 1.00 94.56 102 GLU A O 1
ATOM 766 N N . ARG A 1 103 ? -6.706 -7.484 6.412 1.00 95.12 103 ARG A N 1
ATOM 767 C CA . ARG A 1 103 ? -6.221 -8.332 7.507 1.00 95.12 103 ARG A CA 1
ATOM 768 C C . ARG A 1 103 ? -5.736 -7.510 8.691 1.00 95.12 103 ARG A C 1
ATOM 770 O O . ARG A 1 103 ? -6.029 -7.880 9.821 1.00 95.12 103 ARG A O 1
ATOM 777 N N . GLU A 1 104 ? -5.041 -6.399 8.450 1.00 93.12 104 GLU A N 1
ATOM 778 C CA . GLU A 1 104 ? -4.633 -5.497 9.532 1.00 93.12 104 GLU A CA 1
ATOM 779 C C . GLU A 1 104 ? -5.861 -4.923 10.257 1.00 93.12 104 GLU A C 1
ATOM 781 O O . GLU A 1 104 ? -5.885 -4.922 11.486 1.00 93.12 104 GLU A O 1
ATOM 786 N N . CYS A 1 105 ? -6.915 -4.545 9.521 1.00 90.62 105 CYS A N 1
ATOM 787 C CA . CYS A 1 105 ? -8.184 -4.092 10.096 1.00 90.62 105 CYS A CA 1
ATOM 788 C C . CYS A 1 105 ? -8.871 -5.177 10.944 1.00 90.62 105 CYS A C 1
ATOM 790 O O . CYS A 1 105 ? -9.396 -4.879 12.013 1.00 90.62 105 CYS A O 1
ATOM 792 N N . ALA A 1 106 ? -8.855 -6.434 10.493 1.00 90.56 106 ALA A N 1
ATOM 793 C CA . ALA A 1 106 ? -9.415 -7.565 11.236 1.00 90.56 106 ALA A CA 1
ATOM 794 C C . ALA A 1 106 ? -8.563 -7.965 12.456 1.00 90.56 106 ALA A C 1
ATOM 796 O O . ALA A 1 106 ? -9.085 -8.516 13.419 1.00 90.56 106 ALA A O 1
ATOM 797 N N . SER A 1 107 ? -7.258 -7.684 12.421 1.00 90.06 107 SER A N 1
ATOM 798 C CA . SER A 1 107 ? -6.313 -7.981 13.505 1.00 90.06 107 SER A CA 1
ATOM 799 C C . SER A 1 107 ? -6.247 -6.908 14.596 1.00 90.06 107 SER A C 1
ATOM 801 O O . SER A 1 107 ? -5.421 -7.009 15.506 1.00 90.06 107 SER A O 1
ATOM 803 N N . LEU A 1 108 ? -7.075 -5.862 14.503 1.00 87.00 108 LEU A N 1
ATOM 804 C CA . LEU A 1 108 ? -7.100 -4.800 15.501 1.00 87.00 108 LEU A CA 1
ATOM 805 C C . LEU A 1 108 ? -7.508 -5.356 16.877 1.00 87.00 108 LEU A C 1
ATOM 807 O O . LEU A 1 108 ? -8.423 -6.179 16.962 1.00 87.00 108 LEU A O 1
ATOM 811 N N . PRO A 1 109 ? -6.858 -4.910 17.967 1.00 85.69 109 PRO A N 1
ATOM 812 C CA . PRO A 1 109 ? -7.205 -5.370 19.302 1.00 85.69 109 PRO A CA 1
ATOM 813 C C . PRO A 1 109 ? -8.641 -4.956 19.671 1.00 85.69 109 PRO A C 1
ATOM 815 O O . PRO A 1 109 ? -9.090 -3.873 19.276 1.00 85.69 109 PRO A O 1
ATOM 818 N N . PRO A 1 110 ? -9.360 -5.773 20.461 1.00 77.12 110 PRO A N 1
ATOM 819 C CA . PRO A 1 110 ? -10.673 -5.406 20.981 1.00 77.12 110 PRO A CA 1
ATOM 820 C C . PRO A 1 110 ? -10.515 -4.189 21.907 1.00 77.12 110 PRO A C 1
ATOM 822 O O . PRO A 1 110 ? -9.953 -4.298 22.992 1.00 77.12 110 PRO A O 1
ATOM 825 N N . GLY A 1 111 ? -10.939 -3.012 21.437 1.00 77.12 111 GLY A N 1
ATOM 826 C CA . GLY A 1 111 ? -10.706 -1.714 22.091 1.00 77.12 111 GLY A CA 1
ATOM 827 C C . GLY A 1 111 ? -9.899 -0.707 21.259 1.00 77.12 111 GLY A C 1
ATOM 828 O O . GLY A 1 111 ? -9.674 0.414 21.711 1.00 77.12 111 GLY A O 1
ATOM 829 N N . ALA A 1 112 ? -9.467 -1.071 20.047 1.00 83.38 112 ALA A N 1
ATOM 830 C CA . ALA A 1 112 ? -8.866 -0.127 19.108 1.00 83.38 112 ALA A CA 1
ATOM 831 C C . ALA A 1 112 ? -9.843 1.000 18.725 1.00 83.38 112 ALA A C 1
ATOM 833 O O . ALA A 1 112 ? -11.050 0.783 18.607 1.00 83.38 112 ALA A O 1
ATOM 834 N N . SER A 1 113 ? -9.306 2.200 18.478 1.00 83.69 113 SER A N 1
ATOM 835 C CA . SER A 1 113 ? -10.098 3.346 18.017 1.00 83.69 113 SER A CA 1
ATOM 836 C C . SER A 1 113 ? -10.844 3.017 16.720 1.00 83.69 113 SER A C 1
ATOM 838 O O . SER A 1 113 ? -10.244 2.519 15.762 1.00 83.69 113 SER A O 1
ATOM 840 N N . GLN A 1 114 ? -12.131 3.373 16.662 1.00 8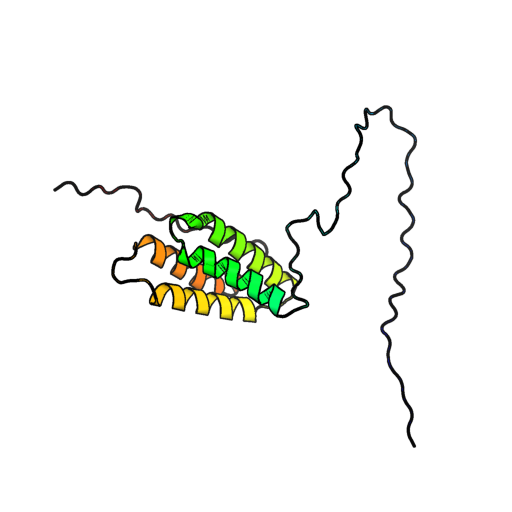6.19 114 GLN A N 1
ATOM 841 C CA . GLN A 1 114 ? -12.958 3.270 15.454 1.00 86.19 114 GLN A CA 1
ATOM 842 C C . GLN A 1 114 ? -12.351 4.048 14.276 1.00 86.19 114 GLN A C 1
ATOM 844 O O . GLN A 1 114 ? -12.533 3.688 13.116 1.00 86.19 114 GLN A O 1
ATOM 849 N N . GLU A 1 115 ? -11.573 5.091 14.560 1.00 86.31 115 GLU A N 1
ATOM 850 C CA . GLU A 1 115 ? -10.863 5.841 13.534 1.00 86.31 115 GLU A CA 1
ATOM 851 C C . GLU A 1 115 ? -9.879 4.958 12.752 1.00 86.31 115 GLU A C 1
ATOM 853 O O . GLU A 1 115 ? -9.789 5.053 11.530 1.00 86.31 115 GLU A O 1
ATOM 858 N N . CYS A 1 116 ? -9.181 4.048 13.436 1.00 89.06 116 CYS A N 1
ATOM 859 C CA . CYS A 1 116 ? -8.207 3.156 12.815 1.00 89.06 116 CYS A CA 1
ATOM 860 C C . CYS A 1 116 ? -8.870 2.222 11.793 1.00 89.06 116 CYS A C 1
ATOM 862 O O . CYS A 1 116 ? -8.405 2.116 10.655 1.00 89.06 116 CYS A O 1
ATOM 864 N N . SER A 1 117 ? -9.991 1.596 12.165 1.00 91.44 117 SER A N 1
ATOM 865 C CA . SER A 1 117 ? -10.717 0.687 11.275 1.00 91.44 117 SER A CA 1
ATOM 866 C C . SER A 1 117 ? -11.307 1.418 10.070 1.00 91.44 117 SER A C 1
ATOM 868 O O . SER A 1 117 ? -11.182 0.922 8.952 1.00 91.44 117 SER A O 1
ATOM 870 N N . ILE A 1 118 ? -11.857 2.626 10.256 1.00 92.06 118 ILE A N 1
ATOM 871 C CA . ILE A 1 118 ? -12.358 3.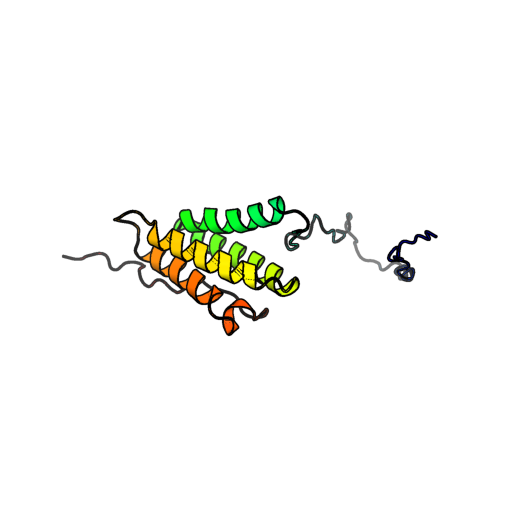462 9.152 1.00 92.06 118 ILE A CA 1
ATOM 872 C C . ILE A 1 118 ? -11.237 3.767 8.153 1.00 92.06 118 ILE A C 1
ATOM 874 O O . ILE A 1 118 ? -11.422 3.606 6.946 1.00 92.06 118 ILE A O 1
ATOM 878 N N . GLN A 1 119 ? -10.065 4.183 8.640 1.00 92.62 119 GLN A N 1
ATOM 879 C CA . GLN A 1 119 ? -8.931 4.540 7.786 1.00 92.62 119 GLN A CA 1
ATOM 880 C C . GLN A 1 119 ? -8.386 3.330 7.010 1.00 92.62 119 GLN A C 1
ATOM 882 O O . GLN A 1 119 ? -8.129 3.439 5.809 1.00 92.62 119 GLN A O 1
ATOM 887 N N . LEU A 1 120 ? -8.242 2.172 7.664 1.00 92.81 120 LEU A N 1
ATOM 888 C CA . LEU A 1 120 ? -7.768 0.942 7.017 1.00 92.81 120 LEU A CA 1
ATOM 889 C C . LEU A 1 120 ? -8.774 0.399 6.002 1.00 92.81 120 LEU A C 1
ATOM 891 O O . LEU A 1 120 ? -8.381 0.068 4.883 1.00 92.81 120 LEU A O 1
ATOM 895 N N . ALA A 1 121 ? -10.059 0.355 6.360 1.00 93.31 121 ALA A N 1
ATOM 896 C CA . ALA A 1 121 ? -11.120 -0.105 5.471 1.00 93.31 121 ALA A CA 1
ATOM 897 C C . ALA A 1 121 ? -11.251 0.799 4.239 1.00 93.31 121 ALA A C 1
ATOM 899 O O . ALA A 1 121 ? -11.362 0.308 3.117 1.00 93.31 121 ALA A O 1
ATOM 900 N N . HIS A 1 122 ? -11.170 2.120 4.423 1.00 94.31 122 HIS A N 1
ATOM 901 C CA . HIS A 1 122 ? -11.172 3.066 3.312 1.00 94.31 122 HIS A CA 1
ATOM 902 C C . HIS A 1 122 ? -9.982 2.841 2.369 1.00 94.31 122 HIS A C 1
ATOM 904 O O . HIS A 1 122 ? -10.168 2.716 1.158 1.00 94.31 122 HIS A O 1
ATOM 910 N N . ALA A 1 123 ? -8.765 2.742 2.912 1.00 94.50 123 ALA A N 1
ATOM 911 C CA . ALA A 1 123 ? -7.568 2.503 2.112 1.00 94.50 123 ALA A CA 1
ATOM 912 C C . ALA A 1 123 ? -7.633 1.167 1.348 1.00 94.50 123 ALA A C 1
ATOM 914 O O . ALA A 1 123 ? -7.269 1.118 0.172 1.00 94.50 123 ALA A O 1
ATOM 915 N N . ALA A 1 124 ? -8.129 0.102 1.986 1.00 95.12 124 ALA A N 1
ATOM 916 C CA . ALA A 1 124 ? -8.325 -1.198 1.353 1.00 95.12 124 ALA A CA 1
ATOM 917 C C . ALA A 1 124 ? -9.343 -1.135 0.203 1.00 95.12 124 ALA A C 1
ATOM 919 O O . ALA A 1 124 ? -9.036 -1.556 -0.913 1.00 95.12 124 ALA A O 1
ATOM 920 N N . ASN A 1 125 ? -10.515 -0.542 0.439 1.00 94.12 125 ASN A N 1
ATOM 921 C CA . ASN A 1 125 ? -11.561 -0.398 -0.575 1.00 94.12 125 ASN A CA 1
ATOM 922 C C . ASN A 1 125 ? -11.085 0.427 -1.775 1.00 94.12 125 ASN A C 1
ATOM 924 O O . ASN A 1 125 ? -11.345 0.063 -2.922 1.00 94.12 125 ASN A O 1
ATOM 928 N N . ALA A 1 126 ? -10.326 1.495 -1.527 1.00 93.62 126 ALA A N 1
ATOM 929 C CA . ALA A 1 126 ? -9.787 2.337 -2.586 1.00 93.62 126 ALA A CA 1
ATOM 930 C C . ALA A 1 126 ? -8.743 1.623 -3.464 1.00 93.62 126 ALA A C 1
ATOM 932 O O . ALA A 1 126 ? -8.595 1.966 -4.635 1.00 93.62 126 ALA A O 1
ATOM 933 N N . LEU A 1 127 ? -8.024 0.631 -2.922 1.00 93.31 127 LEU A N 1
ATOM 934 C CA . LEU A 1 127 ? -7.129 -0.226 -3.706 1.00 93.31 127 LEU A CA 1
ATOM 935 C C . LEU A 1 127 ? -7.863 -1.336 -4.470 1.00 93.31 127 LEU A C 1
ATOM 937 O O . LEU A 1 127 ? -7.326 -1.839 -5.455 1.00 93.31 127 LEU A O 1
ATOM 941 N N . ARG A 1 128 ? -9.062 -1.729 -4.028 1.00 90.88 128 ARG A N 1
ATOM 942 C CA . ARG A 1 128 ? -9.875 -2.769 -4.680 1.00 90.88 128 ARG A CA 1
ATOM 943 C C . ARG A 1 128 ? -10.663 -2.252 -5.871 1.00 90.88 128 ARG A C 1
ATOM 945 O O . ARG A 1 128 ? -10.916 -3.017 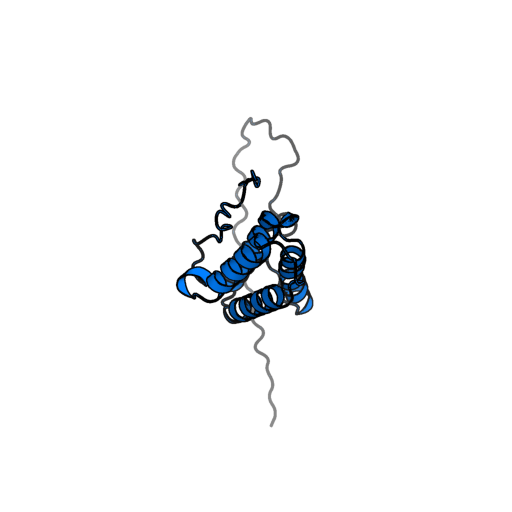-6.796 1.00 90.88 128 ARG A O 1
ATOM 952 N N . ASP A 1 129 ? -11.065 -0.987 -5.847 1.00 91.69 129 ASP A N 1
ATOM 953 C CA . ASP A 1 129 ? -11.730 -0.368 -6.987 1.00 91.69 129 ASP A CA 1
ATOM 954 C C . ASP A 1 129 ? -10.700 -0.036 -8.084 1.00 91.69 129 ASP A C 1
ATOM 956 O O . ASP A 1 129 ? -9.899 0.884 -7.901 1.00 91.69 129 ASP A O 1
ATOM 960 N N . PRO A 1 130 ? -10.711 -0.721 -9.245 1.00 89.06 130 PRO A N 1
ATOM 961 C CA . PRO A 1 130 ? -9.742 -0.476 -10.309 1.00 89.06 130 PRO A CA 1
ATOM 962 C C . PRO A 1 130 ? -9.824 0.950 -10.865 1.00 89.06 130 PRO A C 1
ATOM 964 O O . PRO A 1 130 ? -8.806 1.477 -11.310 1.00 89.06 130 PRO A O 1
ATOM 967 N N . ARG A 1 131 ? -10.996 1.602 -10.807 1.00 88.69 131 ARG A N 1
ATOM 968 C CA . ARG A 1 131 ? -11.162 2.992 -11.268 1.00 88.69 131 ARG A CA 1
ATOM 969 C C . ARG A 1 131 ? -10.348 3.956 -10.416 1.00 88.69 131 ARG A C 1
ATOM 971 O O . ARG A 1 131 ? -9.751 4.888 -10.939 1.00 88.69 131 ARG A O 1
ATOM 978 N N . THR A 1 132 ? -10.292 3.689 -9.118 1.00 88.75 132 THR A N 1
ATOM 979 C CA . THR A 1 132 ? -9.575 4.498 -8.133 1.00 88.75 132 THR A CA 1
ATOM 980 C C . THR A 1 132 ? -8.103 4.081 -8.024 1.00 88.75 132 THR A C 1
ATOM 982 O O . THR A 1 132 ? -7.201 4.922 -7.965 1.00 88.75 132 THR A O 1
ATOM 985 N N . ALA A 1 133 ? -7.839 2.774 -8.018 1.00 88.38 133 ALA A N 1
ATOM 986 C CA . ALA A 1 133 ? -6.517 2.202 -7.807 1.00 88.38 133 ALA A CA 1
ATOM 987 C C . ALA A 1 133 ? -5.572 2.428 -8.993 1.00 88.38 133 ALA A C 1
ATOM 989 O O . ALA A 1 133 ? -4.380 2.653 -8.775 1.00 88.38 133 ALA A O 1
ATOM 990 N N . LEU A 1 134 ? -6.091 2.385 -10.227 1.00 90.81 134 LEU A N 1
ATOM 991 C CA . LEU A 1 134 ? -5.294 2.465 -11.455 1.00 90.81 134 LEU A CA 1
ATOM 992 C C . LEU A 1 134 ? -5.271 3.862 -12.088 1.00 90.81 134 LEU A C 1
ATOM 994 O O . LEU A 1 134 ? -4.456 4.108 -12.978 1.00 90.81 134 LEU A O 1
ATOM 998 N N . ASP A 1 135 ? -6.102 4.798 -11.622 1.00 91.12 135 ASP A N 1
ATOM 999 C CA . ASP A 1 135 ? -6.019 6.187 -12.069 1.00 91.12 135 ASP A CA 1
ATOM 1000 C C . ASP A 1 135 ? -4.774 6.863 -11.476 1.00 91.12 135 ASP A C 1
ATOM 1002 O O . ASP A 1 135 ? -4.635 7.025 -10.262 1.00 91.12 135 ASP A O 1
ATOM 1006 N N . ILE A 1 136 ? -3.846 7.278 -12.339 1.00 89.62 136 ILE A N 1
ATOM 1007 C CA . ILE A 1 136 ? -2.605 7.949 -11.942 1.00 89.62 136 ILE A CA 1
ATOM 1008 C C . ILE A 1 136 ? -2.832 9.370 -11.411 1.00 89.62 136 ILE A C 1
ATOM 1010 O O . ILE A 1 136 ? -2.011 9.867 -10.637 1.00 89.62 136 ILE A O 1
ATOM 1014 N N . LYS A 1 137 ? -3.927 10.023 -11.820 1.00 90.31 137 LYS A N 1
ATOM 1015 C CA . LYS A 1 137 ? -4.276 11.386 -11.396 1.00 90.31 137 LYS A CA 1
ATOM 1016 C C . LYS A 1 137 ? -4.938 11.395 -10.024 1.00 90.31 137 LYS A C 1
ATOM 1018 O O . LYS A 1 137 ? -4.798 12.369 -9.285 1.00 90.31 137 LYS A O 1
ATOM 1023 N N . HIS A 1 138 ? -5.615 10.308 -9.671 1.00 91.38 138 HIS A N 1
ATOM 1024 C CA . HIS A 1 138 ? -6.263 10.171 -8.378 1.00 91.38 138 HIS A CA 1
ATOM 1025 C C . HIS A 1 138 ? -5.241 10.260 -7.230 1.00 91.38 138 HIS A C 1
ATOM 1027 O O . HIS A 1 138 ? -4.099 9.825 -7.350 1.00 91.38 138 HIS A O 1
ATOM 1033 N N . THR A 1 139 ? -5.602 10.819 -6.081 1.00 92.06 139 THR A N 1
ATOM 1034 C CA . THR A 1 139 ? -4.752 10.772 -4.880 1.00 92.06 139 THR A CA 1
ATOM 1035 C C . THR A 1 139 ? -5.621 10.352 -3.717 1.00 92.06 139 THR A C 1
ATOM 1037 O O . THR A 1 139 ? -6.621 10.998 -3.430 1.00 92.06 139 THR A O 1
ATOM 1040 N N . LEU A 1 140 ? -5.244 9.256 -3.058 1.00 92.12 140 LEU A N 1
ATOM 1041 C CA . LEU A 1 140 ? -5.964 8.766 -1.892 1.00 92.12 140 LEU A CA 1
ATOM 1042 C C . LEU A 1 140 ? -5.749 9.746 -0.747 1.00 92.12 140 LEU A C 1
ATOM 1044 O O . LEU A 1 140 ? -4.608 9.966 -0.330 1.00 92.12 140 LEU A O 1
ATOM 1048 N N . THR A 1 141 ? -6.834 10.312 -0.246 1.00 91.88 141 THR A N 1
ATOM 1049 C CA . THR A 1 141 ? -6.848 11.170 0.932 1.00 91.88 141 THR A CA 1
ATOM 1050 C C . THR A 1 141 ? -7.510 10.434 2.094 1.00 91.88 141 THR A C 1
ATOM 1052 O O . THR A 1 141 ? -8.356 9.564 1.868 1.00 91.88 141 THR A O 1
ATOM 1055 N N . PRO A 1 142 ? -7.116 10.730 3.344 1.00 87.81 142 PRO A N 1
ATOM 1056 C CA . PRO A 1 142 ? -7.821 10.196 4.496 1.00 87.81 142 PRO A CA 1
ATOM 1057 C C . PRO A 1 142 ? -9.274 10.692 4.488 1.00 87.81 142 PRO A C 1
ATOM 1059 O O . PRO A 1 142 ? -9.488 11.894 4.303 1.00 87.81 142 PRO A O 1
ATOM 1062 N N . PRO A 1 143 ? -10.275 9.815 4.691 1.00 83.25 143 PRO A N 1
ATOM 1063 C CA . PRO A 1 143 ? -11.639 10.246 4.928 1.00 83.25 143 PRO A CA 1
ATOM 1064 C C . PRO A 1 143 ? -11.652 11.129 6.172 1.00 83.25 143 PRO A C 1
ATOM 1066 O O . PRO A 1 143 ? -10.958 10.839 7.152 1.00 83.25 143 PRO A O 1
ATOM 1069 N N . GLY A 1 144 ? -12.434 12.208 6.125 1.00 72.44 144 GLY A N 1
ATOM 1070 C CA . GLY A 1 144 ? -12.674 13.047 7.289 1.00 72.44 144 GLY A CA 1
ATOM 1071 C C . GLY A 1 144 ? -13.353 12.215 8.369 1.00 72.44 144 GLY A C 1
ATOM 1072 O O . GLY A 1 144 ? -14.530 11.879 8.260 1.00 72.44 144 GLY A O 1
ATOM 1073 N N . THR A 1 145 ? -12.604 11.841 9.397 1.00 64.31 145 THR A N 1
ATOM 1074 C CA . THR A 1 145 ? -13.132 11.158 10.570 1.00 64.31 145 THR A CA 1
ATOM 1075 C C . THR A 1 145 ? -13.731 12.235 11.463 1.00 64.31 145 THR A C 1
ATOM 1077 O O . THR A 1 145 ? -13.024 12.957 12.154 1.00 64.31 145 THR A O 1
ATOM 1080 N N . GLY A 1 146 ? -15.057 12.392 11.429 1.00 56.56 146 GLY A N 1
ATOM 1081 C CA . GLY A 1 146 ? -15.803 13.373 12.236 1.00 56.56 146 GLY A CA 1
ATOM 1082 C C . GLY A 1 146 ? -15.753 13.143 13.756 1.00 56.56 146 GLY A C 1
ATOM 1083 O O . GLY A 1 146 ? -16.638 13.598 14.467 1.00 56.56 146 GLY A O 1
ATOM 1084 N N . PHE A 1 147 ? -14.743 12.433 14.264 1.00 54.84 147 PHE A N 1
ATOM 1085 C C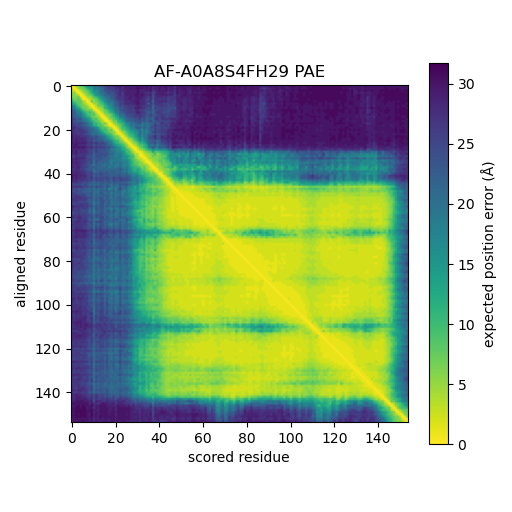A . PHE A 1 147 ? -14.550 12.086 15.674 1.00 54.84 147 PHE A CA 1
ATOM 1086 C C . PHE A 1 147 ? -13.674 13.095 16.432 1.00 54.84 147 PHE A C 1
ATOM 1088 O O . PHE A 1 147 ? -13.187 12.804 17.523 1.00 54.84 147 PHE A O 1
ATOM 1095 N N . SER A 1 148 ? -13.481 14.307 15.905 1.00 45.53 148 SER A N 1
ATOM 1096 C CA . SER A 1 148 ? -12.979 15.418 16.717 1.00 45.53 148 SER A CA 1
ATOM 1097 C C . SER A 1 148 ? -14.072 15.894 17.682 1.00 45.53 148 SER A C 1
ATOM 1099 O O . SER A 1 148 ? -14.808 16.827 17.390 1.00 45.53 148 SER A O 1
ATOM 1101 N N . GLY A 1 149 ? -14.160 15.240 18.843 1.00 43.94 149 GLY A N 1
ATOM 1102 C CA . GLY A 1 149 ? -14.700 15.838 20.064 1.00 43.94 149 GLY A CA 1
ATOM 1103 C C . GLY A 1 149 ? -16.222 15.957 20.170 1.00 43.94 149 GLY A C 1
ATOM 1104 O O . GLY A 1 149 ? -16.730 17.050 20.383 1.00 43.94 149 GLY A O 1
ATOM 1105 N N . ALA A 1 150 ? -16.949 14.839 20.169 1.00 38.47 150 ALA A N 1
ATOM 1106 C CA . ALA A 1 150 ? -18.141 14.753 21.013 1.00 38.47 150 ALA A CA 1
ATOM 1107 C C . ALA A 1 150 ? -17.677 14.259 22.390 1.00 38.47 150 ALA A C 1
ATOM 1109 O O . ALA A 1 150 ? -17.676 13.064 22.672 1.00 38.47 150 ALA A O 1
ATOM 1110 N N . GLY A 1 151 ? -17.169 15.184 23.209 1.00 38.62 151 GLY A N 1
ATOM 1111 C CA . GLY A 1 151 ? -16.969 14.915 24.626 1.00 38.62 151 GLY A CA 1
ATOM 1112 C C . GLY A 1 151 ? -18.315 14.531 25.227 1.00 38.62 151 GLY A C 1
ATOM 1113 O O . GLY A 1 151 ? -19.273 15.293 25.125 1.00 38.62 151 GLY A O 1
ATOM 1114 N N . SER A 1 152 ? -18.392 13.334 25.801 1.00 39.88 152 SER A N 1
ATOM 1115 C CA . SER A 1 152 ? -19.533 12.884 26.586 1.00 39.88 152 SER A CA 1
ATOM 1116 C C . SER A 1 152 ? -19.823 13.893 27.696 1.00 39.88 152 SER A C 1
ATOM 1118 O O . SER A 1 152 ? -19.113 13.951 28.695 1.00 39.88 152 SER A O 1
ATOM 1120 N N . THR A 1 153 ? -20.872 14.688 27.524 1.00 42.88 153 THR A N 1
ATOM 1121 C CA . THR A 1 153 ? -21.628 15.254 28.638 1.00 42.88 153 THR A CA 1
ATOM 1122 C C . THR A 1 153 ? -22.779 14.306 28.936 1.00 42.88 153 THR A C 1
ATOM 1124 O O . THR A 1 153 ? -23.800 14.374 28.252 1.00 42.88 153 THR A O 1
ATOM 1127 N N . HIS A 1 154 ? -22.597 13.415 29.912 1.00 37.69 154 HIS A N 1
ATOM 1128 C CA . HIS A 1 154 ? -23.596 13.101 30.937 1.00 37.69 154 HIS A CA 1
ATOM 1129 C C . HIS A 1 154 ? -22.958 12.310 32.084 1.00 37.69 154 HIS A C 1
ATOM 1131 O O . HIS A 1 154 ? -22.055 11.494 31.795 1.00 37.69 154 HIS A O 1
#

Sequence (154 aa):
MVNTAGGLVDCRRSPDPLPQLGPAGTGTETFPVRATRSYSGGGGAAWSRPHALLADVQKVLRHARKLPDKTPHLYKELNRLRRAAISLGFSELLTCVGAALERECASLPPGASQECSIQLAHAANALRDPRTALDIKHTLTPPGTGFSGAGSTH

Solvent-accessible surface area (backbone atoms only — not comparable to full-atom values): 9886 Å² total; per-residue (Å²): 134,90,85,89,83,85,86,73,84,80,81,80,70,75,83,74,80,74,86,80,80,72,80,88,69,99,61,92,78,72,77,79,80,83,77,92,42,77,91,75,44,96,76,77,74,73,62,90,44,72,66,50,45,50,52,54,55,50,51,32,52,59,24,60,76,40,49,72,88,26,51,73,56,24,41,52,46,44,48,51,53,40,51,44,28,54,76,69,68,41,61,67,58,41,48,52,51,18,56,50,35,46,50,52,47,71,66,52,59,96,84,59,60,69,66,40,42,54,52,30,48,49,56,18,51,43,32,64,37,62,77,56,44,60,38,81,84,59,74,74,69,84,76,84,69,88,75,79,70,82,72,86,86,126

pLDDT: mean 77.51, std 20.33, range [32.44, 96.69]

Secondary structure (DSSP, 8-state):
---------------PPP------------SPP----TTT-TT---TTSHHHHHHHHHHHHHHHTTTTTTHHHHHHHHHHHHHHHHHHT-HHHHHHHHHHHHHHHHT--TT--HHHHHHHHHHHHHHH-HHHHS-SS----------S------

Organism: Plutella xylostella (NCBI:txid51655)

Nearest PDB structures (foldseek):
  6sn1-assembly1_B  TM=9.059E-01  e=7.056E-08  Homo sapiens
  8pk5-assembly1_B  TM=8.961E-01  e=6.701E-08  Homo sapiens
  9fa7-assembly1_B  TM=9.115E-01  e=3.689E-07  Homo sapiens
  6w2r-assembly1_A  TM=4.568E-01  e=3.190E+00  synthetic construct
  6w2r-assembly4_D  TM=4.096E-01  e=3.190E+00  synthetic construct